Protein AF-A0A7V3PKA4-F1 (afdb_monomer_lite)

Secondary structure (DSSP, 8-state):
-EEEEEE--SSEEEEEEEEEETTEEEEEEEEEEE--S--SHHHHHHHHHH-

Radius of gyration: 13.68 Å; chains: 1; bounding box: 28×15×37 Å

Sequence (51 aa):
MIILGIDPGTLKTGYGIIEFTNGNIKLIASGVIENKRIKSLPLRLKFIYDE

pLDDT: mean 93.99, std 5.53, range [72.12, 98.56]

Structure (mmCIF, N/CA/C/O backbone):
data_AF-A0A7V3PKA4-F1
#
_entry.id   AF-A0A7V3PKA4-F1
#
loop_
_atom_site.group_PDB
_atom_site.id
_atom_site.type_symbol
_atom_site.label_atom_id
_atom_site.label_alt_id
_atom_site.label_comp_id
_atom_site.label_asym_id
_atom_site.label_entity_id
_atom_site.label_seq_id
_atom_site.pdbx_PDB_ins_code
_atom_site.Cartn_x
_atom_site.Cartn_y
_atom_site.Cartn_z
_atom_site.occupancy
_atom_site.B_iso_or_equiv
_atom_site.auth_seq_id
_atom_site.auth_comp_id
_atom_site.auth_asym_id
_atom_site.auth_atom_id
_atom_site.pdbx_PDB_model_num
ATOM 1 N N . MET A 1 1 ? -16.129 5.024 10.028 1.00 96.56 1 MET A N 1
ATOM 2 C CA . MET A 1 1 ? -15.535 5.699 8.851 1.00 96.56 1 MET A CA 1
ATOM 3 C C . MET A 1 1 ? -14.331 4.894 8.412 1.00 96.56 1 MET A C 1
ATOM 5 O O . MET A 1 1 ? -13.501 4.598 9.258 1.00 96.56 1 MET A O 1
ATOM 9 N N . ILE A 1 2 ? -14.251 4.513 7.139 1.00 98.19 2 ILE A N 1
ATOM 10 C CA . ILE A 1 2 ? -13.083 3.807 6.595 1.00 98.19 2 ILE 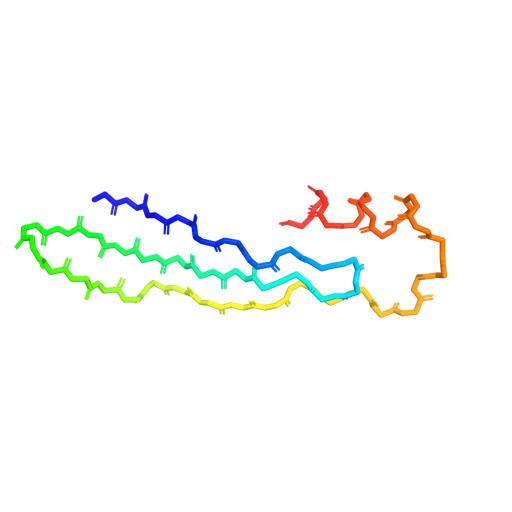A CA 1
ATOM 11 C C . ILE A 1 2 ? -12.135 4.846 6.001 1.00 98.19 2 ILE A C 1
ATOM 13 O O . ILE A 1 2 ? -12.582 5.721 5.261 1.00 98.19 2 ILE A O 1
ATOM 17 N N . ILE A 1 3 ? -10.853 4.770 6.347 1.00 98.25 3 ILE A N 1
ATOM 18 C CA . ILE A 1 3 ? -9.807 5.671 5.855 1.00 98.25 3 ILE A CA 1
ATOM 19 C C . ILE A 1 3 ? -8.741 4.820 5.171 1.00 98.25 3 ILE A C 1
ATOM 21 O O . ILE A 1 3 ? -8.237 3.867 5.765 1.00 98.25 3 ILE A O 1
ATOM 25 N N . LEU A 1 4 ? -8.393 5.191 3.941 1.00 98.06 4 LEU A N 1
ATOM 26 C CA . LEU A 1 4 ? -7.289 4.621 3.177 1.00 98.06 4 LEU A CA 1
ATOM 27 C C . LEU A 1 4 ? -6.125 5.619 3.167 1.00 98.06 4 LEU A C 1
ATOM 29 O O . LEU A 1 4 ? -6.259 6.727 2.649 1.00 98.06 4 LEU A O 1
ATOM 33 N N . GLY A 1 5 ? -4.994 5.226 3.744 1.00 97.81 5 GLY A N 1
ATOM 34 C CA . GLY A 1 5 ? -3.718 5.924 3.622 1.00 97.81 5 GLY A CA 1
ATOM 35 C C . GLY A 1 5 ? -2.863 5.281 2.535 1.00 97.81 5 GLY A C 1
ATOM 36 O O . GLY A 1 5 ? -2.786 4.055 2.465 1.00 97.81 5 GLY A O 1
ATOM 37 N N . ILE A 1 6 ? -2.217 6.107 1.713 1.00 97.56 6 ILE A N 1
ATOM 38 C CA . ILE A 1 6 ? -1.329 5.677 0.628 1.00 97.56 6 ILE A CA 1
ATOM 39 C C . ILE A 1 6 ? 0.050 6.309 0.830 1.00 97.56 6 ILE A C 1
ATOM 41 O O . ILE A 1 6 ? 0.147 7.522 1.007 1.00 97.56 6 ILE A O 1
ATOM 45 N N . ASP A 1 7 ? 1.099 5.4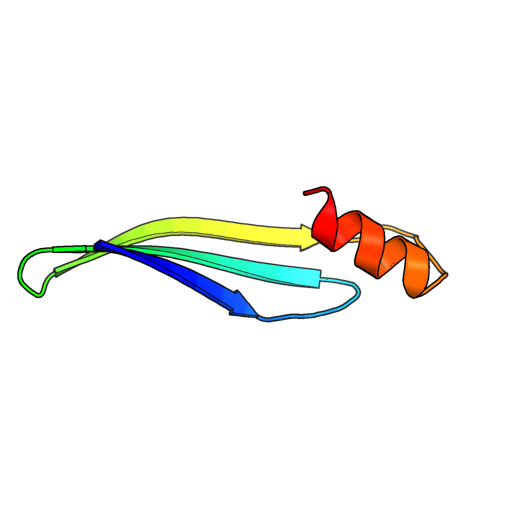88 0.758 1.00 97.19 7 ASP A N 1
ATOM 46 C CA . ASP A 1 7 ? 2.499 5.912 0.638 1.00 97.19 7 ASP A CA 1
ATOM 47 C C . ASP A 1 7 ? 2.973 5.606 -0.796 1.00 97.19 7 ASP A C 1
ATOM 49 O O . ASP A 1 7 ? 3.290 4.452 -1.120 1.00 97.19 7 ASP A O 1
ATOM 53 N N . PRO A 1 8 ? 2.896 6.585 -1.714 1.00 94.19 8 PRO A N 1
ATOM 54 C CA . PRO A 1 8 ? 3.039 6.326 -3.138 1.00 94.19 8 PRO A CA 1
ATOM 55 C C . PRO A 1 8 ? 4.497 6.079 -3.539 1.00 94.19 8 PRO A C 1
ATOM 57 O O . PRO A 1 8 ? 5.381 6.902 -3.303 1.00 94.19 8 PRO A O 1
ATOM 60 N N . GLY A 1 9 ? 4.736 4.993 -4.279 1.00 92.88 9 GLY A N 1
ATOM 61 C CA . GLY A 1 9 ? 6.044 4.699 -4.853 1.00 92.88 9 GLY A CA 1
ATOM 62 C C . GLY A 1 9 ? 5.951 3.835 -6.107 1.00 9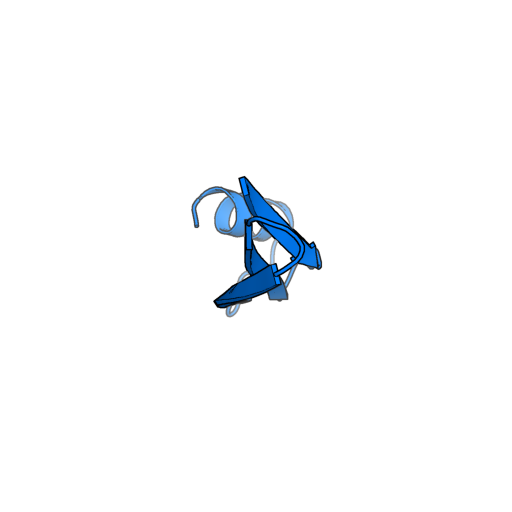2.88 9 GLY A C 1
ATOM 63 O O . GLY A 1 9 ? 5.255 2.833 -6.167 1.00 92.88 9 GLY A O 1
ATOM 64 N N . THR A 1 10 ? 6.703 4.185 -7.151 1.00 91.44 10 THR A N 1
ATOM 65 C CA . THR A 1 10 ? 6.555 3.521 -8.465 1.00 91.44 10 THR A CA 1
ATOM 66 C C . THR A 1 10 ? 7.007 2.057 -8.488 1.00 91.44 10 THR A C 1
ATOM 68 O O . THR A 1 10 ? 6.612 1.313 -9.378 1.00 91.44 10 THR A O 1
ATOM 71 N N . LEU A 1 11 ? 7.861 1.626 -7.555 1.00 92.19 11 LEU A N 1
ATOM 72 C CA . LEU A 1 11 ? 8.252 0.215 -7.399 1.00 92.19 11 LEU A CA 1
ATOM 73 C C . LEU A 1 11 ? 7.491 -0.481 -6.272 1.00 92.19 11 LEU A C 1
ATOM 75 O O . LEU A 1 11 ? 7.179 -1.663 -6.389 1.00 92.19 11 LEU A O 1
ATOM 79 N N . LYS A 1 12 ? 7.219 0.254 -5.196 1.00 93.75 12 LYS A N 1
ATOM 80 C CA . LYS A 1 12 ? 6.523 -0.203 -4.001 1.00 93.75 12 LYS A CA 1
ATOM 81 C C . LYS A 1 12 ? 5.570 0.910 -3.587 1.00 93.75 12 LYS A C 1
ATOM 83 O O . LYS A 1 12 ? 6.054 1.972 -3.210 1.00 93.75 12 LYS A O 1
ATOM 88 N N . THR A 1 13 ? 4.269 0.666 -3.670 1.00 96.12 13 THR A N 1
ATOM 89 C CA . THR A 1 13 ? 3.239 1.563 -3.127 1.00 96.12 13 THR A CA 1
ATOM 90 C C . THR A 1 13 ? 2.696 0.933 -1.857 1.00 96.12 13 THR A C 1
ATOM 92 O O . THR A 1 13 ? 2.128 -0.157 -1.908 1.00 96.12 13 THR A O 1
ATOM 95 N N . GLY A 1 14 ? 2.900 1.585 -0.716 1.00 97.56 14 GLY A N 1
ATOM 96 C CA . GLY A 1 14 ? 2.328 1.153 0.554 1.00 97.56 14 GLY A CA 1
ATOM 97 C C . GLY A 1 14 ? 0.875 1.598 0.679 1.00 97.56 14 GLY A C 1
ATOM 98 O O . GLY A 1 14 ? 0.513 2.686 0.229 1.00 97.56 14 GLY A O 1
ATOM 99 N N . TYR A 1 15 ? 0.046 0.780 1.323 1.00 98.12 15 TYR A N 1
ATOM 100 C CA . TYR A 1 15 ? -1.303 1.175 1.711 1.00 98.12 15 TYR A CA 1
ATOM 101 C C . TYR A 1 15 ? -1.648 0.700 3.122 1.00 98.12 15 TYR A C 1
ATOM 103 O O . TYR A 1 15 ? -1.155 -0.323 3.607 1.00 98.12 15 TYR A O 1
ATOM 111 N N . GLY A 1 16 ? -2.534 1.445 3.775 1.00 98.31 16 GLY A N 1
ATOM 112 C CA . GLY A 1 16 ? -3.102 1.101 5.071 1.00 98.31 16 GLY A CA 1
ATOM 113 C C . GLY A 1 16 ? -4.570 1.491 5.126 1.00 98.31 16 GLY A C 1
ATOM 114 O O . GLY A 1 16 ? -4.941 2.589 4.722 1.00 98.31 16 GLY A O 1
ATOM 115 N N . ILE A 1 17 ? -5.403 0.593 5.635 1.00 98.56 17 ILE A N 1
ATOM 116 C CA . ILE A 1 17 ? -6.836 0.794 5.813 1.00 98.56 17 ILE A CA 1
ATOM 117 C C . ILE A 1 17 ? -7.129 0.740 7.303 1.00 98.56 17 ILE A C 1
ATOM 119 O O . ILE A 1 17 ? -6.845 -0.263 7.967 1.00 98.56 17 ILE A O 1
ATOM 123 N N . ILE A 1 18 ? -7.732 1.803 7.821 1.00 98.50 18 ILE A N 1
ATOM 124 C CA . ILE A 1 18 ? -8.202 1.860 9.202 1.00 98.50 18 ILE A CA 1
ATOM 125 C C . ILE A 1 18 ? -9.702 2.128 9.250 1.00 98.50 18 ILE A C 1
ATOM 127 O O . ILE A 1 18 ? -10.270 2.806 8.391 1.00 98.50 18 ILE A O 1
ATOM 131 N N . GLU 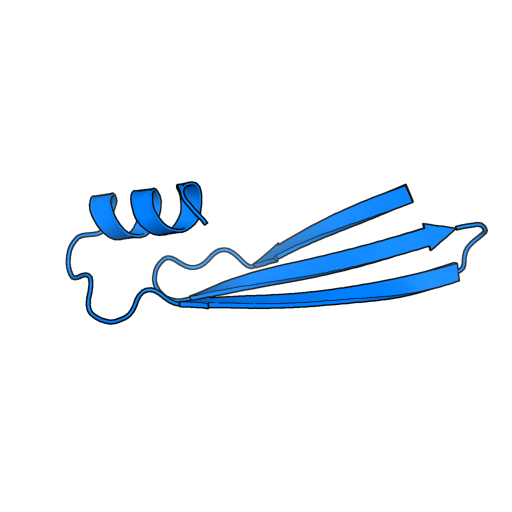A 1 19 ? -10.337 1.618 10.294 1.00 98.56 19 GLU A N 1
ATOM 132 C CA . GLU A 1 19 ? -11.677 2.004 10.703 1.00 98.56 19 GLU A CA 1
ATOM 133 C C . GLU A 1 19 ? -11.577 2.993 11.863 1.00 98.56 19 GLU A C 1
ATOM 135 O O . GLU A 1 19 ? -10.918 2.728 12.868 1.00 98.56 19 GLU A O 1
ATOM 140 N N . PHE A 1 20 ? -12.248 4.133 11.719 1.00 97.81 20 PHE A N 1
ATOM 141 C CA . PHE A 1 20 ? -12.435 5.118 12.773 1.00 97.81 20 PHE A CA 1
ATOM 142 C C . PHE A 1 20 ? -13.901 5.164 13.211 1.00 97.81 20 PHE A C 1
ATOM 144 O O . PHE A 1 20 ? -14.789 5.494 12.412 1.00 97.81 20 PHE A O 1
ATOM 151 N N . THR A 1 21 ? -14.157 4.852 14.481 1.00 97.50 21 THR A N 1
ATOM 152 C CA . THR A 1 21 ? -15.501 4.839 15.084 1.00 97.50 21 THR A CA 1
ATOM 153 C C . THR A 1 21 ? -15.437 5.327 16.526 1.00 97.50 21 THR A C 1
ATOM 155 O O . THR A 1 21 ? -14.706 4.760 17.337 1.00 97.50 21 THR A O 1
ATOM 158 N N . ASN A 1 22 ? -16.224 6.352 16.869 1.00 95.81 22 ASN A N 1
ATOM 159 C CA . ASN A 1 22 ? -16.337 6.893 18.231 1.00 95.81 22 ASN A CA 1
ATOM 160 C C . ASN A 1 22 ? -14.979 7.184 18.902 1.00 95.81 22 ASN A C 1
ATOM 162 O O . ASN A 1 22 ? -14.755 6.793 20.043 1.00 95.81 22 ASN A O 1
ATOM 166 N N . GLY A 1 23 ? -14.045 7.809 18.177 1.00 94.69 23 GLY A N 1
ATOM 167 C CA . GLY A 1 23 ? -12.709 8.125 18.700 1.00 94.69 23 GLY A CA 1
ATOM 168 C C . GLY A 1 23 ? -11.721 6.953 18.723 1.00 94.69 23 GLY A C 1
ATOM 169 O O . GLY A 1 23 ? -10.545 7.170 18.991 1.00 94.69 2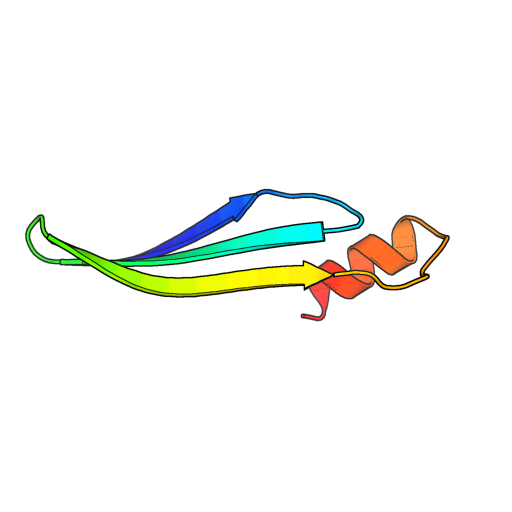3 GLY A O 1
ATOM 170 N N . ASN A 1 24 ? -12.161 5.733 18.406 1.00 97.31 24 ASN A N 1
ATOM 171 C CA . ASN A 1 24 ? -11.303 4.553 18.340 1.00 97.31 24 ASN A CA 1
ATOM 172 C C . ASN A 1 24 ? -10.804 4.315 16.915 1.00 97.31 24 ASN A C 1
ATOM 174 O O . ASN A 1 24 ? -11.555 4.490 15.952 1.00 97.31 24 ASN A O 1
ATOM 178 N N . ILE A 1 25 ? -9.550 3.876 16.803 1.00 97.88 25 ILE A N 1
ATOM 179 C CA . ILE A 1 25 ? -8.905 3.480 15.549 1.00 97.88 25 ILE A CA 1
ATOM 180 C C . ILE A 1 25 ? -8.655 1.975 15.586 1.00 97.88 25 ILE A C 1
ATOM 182 O O . ILE A 1 25 ? -8.059 1.462 16.533 1.00 97.88 25 ILE A O 1
ATOM 186 N N . LYS A 1 26 ? -9.061 1.277 14.527 1.00 98.12 26 LYS A N 1
ATOM 187 C CA . LYS A 1 26 ? -8.786 -0.145 14.321 1.00 98.12 26 LYS A CA 1
ATOM 188 C C . LYS A 1 26 ? -8.111 -0.348 12.969 1.00 98.12 26 LYS A C 1
ATOM 190 O O . LYS A 1 26 ? -8.619 0.112 11.951 1.00 98.12 26 LYS A O 1
ATOM 195 N N . LEU A 1 27 ? -6.985 -1.061 12.949 1.00 97.94 27 LEU A N 1
ATOM 196 C CA . LEU A 1 27 ? -6.365 -1.502 11.699 1.00 97.94 27 LEU A CA 1
ATOM 197 C C . LEU A 1 27 ? -7.252 -2.564 11.043 1.00 97.94 27 LEU A C 1
ATOM 199 O O . LEU A 1 27 ? -7.578 -3.570 11.674 1.00 97.94 27 LEU A O 1
ATOM 203 N N . ILE A 1 28 ? -7.627 -2.338 9.785 1.00 98.38 28 ILE A N 1
ATOM 204 C CA . ILE A 1 28 ? -8.338 -3.327 8.971 1.00 98.38 28 ILE A CA 1
ATOM 205 C C . ILE A 1 28 ? -7.334 -4.134 8.156 1.00 98.38 28 ILE A C 1
ATOM 207 O O . ILE A 1 28 ? -7.350 -5.360 8.199 1.00 98.38 28 ILE A O 1
ATOM 211 N N . ALA A 1 29 ? -6.466 -3.446 7.417 1.00 98.06 29 ALA A N 1
ATOM 212 C CA . ALA A 1 29 ? -5.472 -4.071 6.559 1.00 98.06 29 ALA A CA 1
ATOM 213 C C . ALA A 1 29 ? -4.304 -3.118 6.306 1.00 98.06 29 ALA A C 1
ATOM 215 O O . ALA A 1 29 ? -4.449 -1.898 6.378 1.00 98.06 29 ALA A O 1
ATOM 216 N N . SER A 1 30 ? -3.154 -3.674 5.964 1.00 98.06 30 SER A N 1
ATOM 217 C CA . SER A 1 30 ? -2.030 -2.931 5.408 1.00 98.06 30 SER A CA 1
ATOM 218 C C . SER A 1 30 ? -1.254 -3.828 4.456 1.00 98.06 30 SER A C 1
ATOM 220 O O . SER A 1 30 ? -1.298 -5.056 4.565 1.00 98.06 30 SER A O 1
ATOM 222 N N . GLY A 1 31 ? -0.561 -3.220 3.502 1.00 97.19 31 GLY A N 1
ATOM 223 C CA . GLY A 1 31 ? 0.161 -3.970 2.489 1.00 97.19 31 GLY A CA 1
ATOM 224 C C . GLY A 1 31 ? 1.043 -3.098 1.614 1.00 97.19 31 GLY A C 1
ATOM 225 O O . GLY A 1 31 ? 1.156 -1.886 1.802 1.00 97.19 31 GLY A O 1
ATOM 226 N N . VAL A 1 32 ? 1.693 -3.755 0.657 1.00 96.75 32 VAL A N 1
ATOM 227 C CA . VAL A 1 32 ? 2.546 -3.119 -0.345 1.00 96.75 32 VAL A CA 1
ATOM 228 C C . VAL A 1 32 ? 2.216 -3.713 -1.708 1.00 96.75 32 VAL A C 1
ATOM 230 O O . VAL A 1 32 ? 2.303 -4.926 -1.888 1.00 96.75 32 VAL A O 1
ATOM 233 N N . ILE A 1 33 ? 1.888 -2.855 -2.668 1.00 94.31 33 ILE A N 1
ATOM 234 C CA . ILE A 1 33 ? 1.797 -3.204 -4.086 1.00 94.31 33 ILE A CA 1
ATOM 235 C C . ILE A 1 33 ? 3.219 -3.153 -4.650 1.00 94.31 33 ILE A C 1
ATOM 237 O O . ILE A 1 33 ? 3.847 -2.091 -4.668 1.00 94.31 33 ILE A O 1
ATOM 241 N N . GLU A 1 34 ? 3.758 -4.299 -5.074 1.00 93.25 34 GLU A N 1
ATOM 242 C CA . GLU A 1 34 ? 5.149 -4.427 -5.526 1.00 93.25 34 GLU A CA 1
ATOM 243 C C . GLU A 1 34 ? 5.244 -4.743 -7.026 1.00 93.25 34 GLU A C 1
ATOM 245 O O . GLU A 1 34 ? 4.911 -5.834 -7.488 1.00 93.25 34 GLU A O 1
ATOM 250 N N . ASN A 1 35 ? 5.815 -3.808 -7.785 1.00 88.31 35 ASN A N 1
ATOM 251 C CA . ASN A 1 35 ? 6.129 -3.986 -9.199 1.00 88.31 35 ASN A CA 1
ATOM 252 C C . ASN A 1 35 ? 7.415 -4.816 -9.359 1.00 88.31 35 ASN A C 1
ATOM 254 O O . ASN A 1 35 ? 8.526 -4.274 -9.411 1.00 88.31 35 ASN A O 1
ATOM 258 N N . LYS A 1 36 ? 7.305 -6.143 -9.485 1.00 79.19 36 LYS A N 1
ATOM 259 C CA . LYS A 1 36 ? 8.477 -6.989 -9.769 1.00 79.19 36 LYS A CA 1
ATOM 260 C C . LYS A 1 36 ? 8.848 -6.902 -11.253 1.00 79.19 36 LYS A C 1
ATOM 262 O O . LYS A 1 36 ? 8.138 -7.404 -12.113 1.00 79.19 36 LYS A O 1
ATOM 267 N N . ARG A 1 37 ? 10.026 -6.336 -11.545 1.00 72.12 37 ARG A N 1
ATOM 268 C CA . ARG A 1 37 ? 10.724 -6.415 -12.853 1.00 72.12 37 ARG A CA 1
ATOM 269 C C . ARG A 1 37 ? 10.111 -5.627 -14.027 1.00 72.12 37 ARG A C 1
ATOM 271 O O . ARG A 1 37 ? 10.600 -5.763 -15.148 1.00 72.12 37 ARG A O 1
ATOM 278 N N . ILE A 1 38 ? 9.132 -4.748 -13.804 1.00 83.06 38 ILE A N 1
ATOM 279 C CA . ILE A 1 38 ? 8.628 -3.842 -14.852 1.00 83.06 38 ILE A CA 1
ATOM 280 C C . ILE A 1 38 ? 9.588 -2.654 -15.004 1.00 83.06 38 ILE A C 1
ATOM 282 O O . ILE A 1 38 ? 9.717 -1.824 -14.107 1.00 83.06 38 ILE A O 1
ATOM 286 N N . LYS A 1 39 ? 10.274 -2.562 -16.150 1.00 78.00 39 LYS A N 1
ATOM 287 C CA . LYS A 1 39 ? 11.284 -1.514 -16.393 1.00 78.00 39 LYS A CA 1
ATOM 288 C C . LYS A 1 39 ? 10.679 -0.144 -16.707 1.00 78.00 39 LYS A C 1
ATOM 290 O O . LYS A 1 39 ? 11.212 0.876 -16.279 1.00 78.00 39 LYS A O 1
ATOM 295 N N . SER A 1 40 ? 9.585 -0.093 -17.464 1.00 92.38 40 SER A N 1
ATOM 296 C CA . SER A 1 40 ? 9.030 1.183 -17.929 1.00 92.38 40 SER A CA 1
ATOM 297 C C . SER A 1 40 ? 8.125 1.827 -16.878 1.00 92.38 40 SER A C 1
ATOM 299 O O . SER A 1 40 ? 7.268 1.153 -16.308 1.00 92.38 40 SER A O 1
ATOM 301 N N . LEU A 1 41 ? 8.2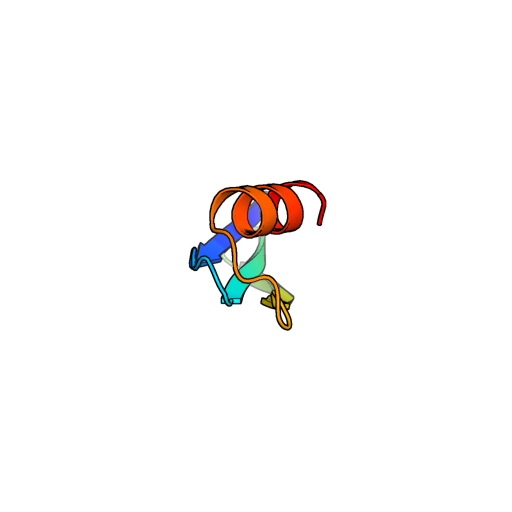57 3.138 -16.670 1.00 89.88 41 LEU A N 1
ATOM 302 C CA . LEU A 1 41 ? 7.399 3.901 -15.758 1.00 89.88 41 LEU A CA 1
ATOM 303 C C . LEU A 1 41 ? 5.894 3.826 -16.103 1.00 89.88 41 LEU A C 1
ATOM 305 O O . LEU A 1 41 ? 5.128 3.564 -15.179 1.00 89.88 41 LEU A O 1
ATOM 309 N N . PRO A 1 42 ? 5.447 3.966 -17.371 1.00 94.94 42 PRO A N 1
ATOM 310 C CA . PRO A 1 42 ? 4.017 3.913 -17.688 1.00 94.94 42 PRO A CA 1
ATOM 311 C C . PRO A 1 42 ? 3.363 2.586 -17.292 1.00 94.94 42 PRO A C 1
ATOM 313 O O . PRO A 1 42 ? 2.293 2.582 -16.693 1.00 94.94 42 PRO A O 1
ATOM 316 N N . LEU A 1 43 ? 4.038 1.459 -17.546 1.00 92.88 43 LEU A N 1
ATOM 317 C CA . LEU A 1 43 ? 3.531 0.143 -17.147 1.00 92.88 43 LEU A CA 1
ATOM 318 C C . LEU A 1 43 ? 3.487 -0.033 -15.622 1.00 92.88 43 LEU A C 1
ATOM 320 O O . LEU A 1 43 ? 2.567 -0.671 -15.130 1.00 92.88 43 LEU A O 1
ATOM 324 N N . ARG A 1 44 ? 4.429 0.556 -14.869 1.00 92.31 44 ARG A N 1
ATOM 325 C CA . ARG A 1 44 ? 4.393 0.526 -13.394 1.00 92.31 44 ARG A CA 1
ATOM 326 C C . ARG A 1 44 ? 3.208 1.304 -12.832 1.00 92.31 44 ARG A C 1
ATOM 328 O O . ARG A 1 44 ? 2.575 0.850 -11.888 1.00 92.31 44 ARG A O 1
ATOM 335 N N . LEU A 1 45 ? 2.903 2.460 -13.423 1.00 92.31 45 LEU A N 1
ATOM 336 C CA . LEU A 1 45 ? 1.736 3.256 -13.042 1.00 92.31 45 LEU A CA 1
ATOM 337 C C . LEU A 1 45 ? 0.430 2.547 -13.403 1.00 92.31 45 LEU A C 1
ATOM 339 O O . LEU A 1 45 ? -0.489 2.543 -12.594 1.00 92.31 45 LEU A O 1
ATOM 343 N N . LYS A 1 46 ? 0.369 1.901 -14.575 1.00 92.88 46 LYS A N 1
ATOM 344 C CA . LYS A 1 46 ? -0.778 1.070 -14.951 1.00 92.88 46 LYS A CA 1
ATOM 345 C C . LYS A 1 46 ? -0.978 -0.096 -13.979 1.00 92.88 46 LYS A C 1
ATOM 347 O O . LYS A 1 46 ? -2.097 -0.316 -13.549 1.00 92.88 46 LYS A O 1
ATOM 352 N N . PHE A 1 47 ? 0.093 -0.790 -13.599 1.00 92.88 47 PHE A N 1
ATOM 353 C CA . PHE A 1 47 ? 0.009 -1.876 -12.624 1.00 92.88 47 PHE A CA 1
ATOM 354 C C . PHE A 1 47 ? -0.524 -1.393 -11.267 1.00 92.88 47 PHE A C 1
ATOM 356 O O . PHE A 1 47 ? -1.425 -2.008 -10.726 1.00 92.88 47 PHE A O 1
ATOM 363 N N . ILE A 1 48 ? -0.031 -0.256 -10.754 1.00 92.31 48 ILE A N 1
ATOM 364 C CA . ILE A 1 48 ? -0.546 0.339 -9.502 1.00 92.31 48 ILE A CA 1
ATOM 365 C C . ILE A 1 48 ? -2.031 0.724 -9.619 1.00 92.31 48 ILE A C 1
ATOM 367 O O . ILE A 1 48 ? -2.720 0.744 -8.612 1.00 92.31 48 ILE A O 1
ATOM 371 N N . TYR A 1 49 ? -2.506 1.074 -10.816 1.00 92.94 49 TYR A N 1
ATOM 372 C CA . TYR A 1 49 ? -3.908 1.424 -11.055 1.00 92.94 49 TYR A CA 1
ATOM 373 C C . TYR A 1 49 ? -4.832 0.201 -11.162 1.00 92.94 49 TYR A C 1
ATOM 375 O O . TYR A 1 49 ? -6.005 0.305 -10.818 1.00 92.94 49 TYR A O 1
ATOM 383 N N . ASP A 1 50 ? -4.328 -0.918 -11.688 1.00 92.38 50 ASP A N 1
ATOM 384 C CA . ASP A 1 50 ? -5.120 -2.132 -11.915 1.00 92.38 50 ASP A CA 1
ATOM 385 C C . ASP A 1 50 ? -5.278 -2.999 -10.640 1.00 92.38 50 ASP A C 1
ATOM 387 O O . ASP A 1 50 ? -6.198 -3.816 -10.591 1.00 92.38 50 ASP A O 1
ATOM 391 N N . GLU A 1 51 ? -4.397 -2.837 -9.643 1.00 88.06 51 GLU A N 1
ATOM 392 C CA . GLU A 1 51 ? -4.429 -3.509 -8.324 1.00 88.06 51 GLU A CA 1
ATOM 393 C C . GLU A 1 51 ? -5.283 -2.754 -7.292 1.00 88.06 51 GLU A C 1
ATOM 395 O O . GLU A 1 51 ? -6.087 -3.418 -6.596 1.00 88.06 51 GLU A O 1
#

Foldseek 3Di:
DKDKDWDDDLAKIKIWIWDDDPNDIDTPDIDIDGDPPDPDSVVSVVSVVVD